Protein AF-A0A7S1ASI9-F1 (afdb_monomer_lite)

pLDDT: mean 80.85, std 13.44, range [42.84, 95.0]

Structure (mmCIF, N/CA/C/O backbone):
data_AF-A0A7S1ASI9-F1
#
_entry.id   AF-A0A7S1ASI9-F1
#
loop_
_atom_site.group_PDB
_atom_site.id
_atom_site.type_symbol
_atom_site.label_atom_id
_atom_site.label_alt_id
_atom_site.label_comp_id
_atom_site.label_asym_id
_atom_site.label_entity_id
_atom_site.label_seq_id
_atom_site.pdbx_PDB_ins_code
_atom_site.Cartn_x
_atom_site.Cartn_y
_atom_site.Cartn_z
_atom_site.occupancy
_atom_site.B_iso_or_equiv
_atom_site.auth_seq_id
_atom_site.auth_comp_id
_atom_site.auth_asym_id
_atom_site.auth_atom_id
_atom_site.pdbx_PDB_model_num
ATOM 1 N N . GLY A 1 1 ? 46.132 8.900 -28.962 1.00 42.84 1 GLY A N 1
ATOM 2 C CA . GLY A 1 1 ? 45.041 9.891 -28.945 1.00 42.84 1 GLY A CA 1
ATOM 3 C C . GLY A 1 1 ? 43.749 9.191 -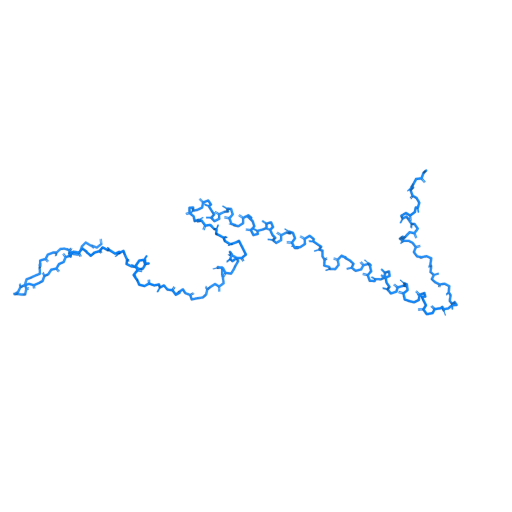29.297 1.00 42.84 1 GLY A C 1
ATOM 4 O O . GLY A 1 1 ? 43.552 8.867 -30.455 1.00 42.84 1 GLY A O 1
ATOM 5 N N . VAL A 1 2 ? 42.927 8.870 -28.299 1.00 46.69 2 VAL A N 1
ATOM 6 C CA . VAL A 1 2 ? 41.810 7.901 -28.394 1.00 46.69 2 VAL A CA 1
ATOM 7 C C . VAL A 1 2 ? 40.454 8.603 -28.633 1.00 46.69 2 VAL A C 1
ATOM 9 O O . VAL A 1 2 ? 39.395 8.054 -28.364 1.00 46.69 2 VAL A O 1
ATOM 12 N N . GLY A 1 3 ? 40.472 9.843 -29.133 1.00 46.34 3 GLY A N 1
ATOM 13 C CA . GLY A 1 3 ? 39.291 10.719 -29.195 1.00 46.34 3 GLY A CA 1
ATOM 14 C C . GLY A 1 3 ? 38.454 10.656 -30.480 1.00 46.34 3 GLY A C 1
ATOM 15 O O . GLY A 1 3 ? 37.483 11.392 -30.582 1.00 46.34 3 GLY A O 1
ATOM 16 N N . GLY A 1 4 ? 38.815 9.833 -31.472 1.00 52.56 4 GLY A N 1
ATOM 17 C CA . GLY A 1 4 ? 38.198 9.888 -32.812 1.00 52.56 4 GLY A CA 1
ATOM 18 C C . GLY A 1 4 ? 37.191 8.782 -33.148 1.00 52.56 4 GLY A C 1
ATOM 19 O O . GLY A 1 4 ? 36.322 8.991 -33.990 1.00 52.56 4 GLY A O 1
ATOM 20 N N . ALA A 1 5 ? 37.278 7.612 -32.507 1.00 55.00 5 ALA A N 1
ATOM 21 C CA . ALA A 1 5 ? 36.461 6.448 -32.879 1.00 55.00 5 ALA A CA 1
ATOM 22 C C . ALA A 1 5 ? 34.974 6.631 -32.530 1.00 55.00 5 ALA A C 1
ATOM 24 O O . ALA A 1 5 ? 34.099 6.271 -33.309 1.00 55.00 5 ALA A O 1
ATOM 25 N N . TRP A 1 6 ? 34.693 7.273 -31.395 1.00 49.56 6 TRP A N 1
ATOM 26 C CA . TRP A 1 6 ? 33.328 7.571 -30.957 1.00 49.56 6 TRP A CA 1
ATOM 27 C C . TRP A 1 6 ? 32.648 8.636 -31.824 1.00 49.56 6 TRP A C 1
ATOM 29 O O . TRP A 1 6 ? 31.447 8.562 -32.057 1.00 49.56 6 TRP A O 1
ATOM 39 N N . VAL A 1 7 ? 33.424 9.581 -32.367 1.00 49.22 7 VAL A N 1
ATOM 40 C CA . VAL A 1 7 ? 32.921 10.627 -33.275 1.00 49.22 7 VAL A CA 1
ATOM 41 C C . VAL A 1 7 ? 32.542 10.041 -34.642 1.00 49.22 7 VAL A C 1
ATOM 43 O O . VAL A 1 7 ? 31.570 10.479 -35.246 1.00 49.22 7 VAL A O 1
ATOM 46 N N . ARG A 1 8 ? 33.251 9.003 -35.107 1.00 52.62 8 ARG A N 1
ATOM 47 C CA . ARG A 1 8 ? 32.953 8.297 -36.369 1.00 52.62 8 ARG A CA 1
ATOM 48 C C . ARG A 1 8 ? 31.715 7.393 -36.290 1.00 52.62 8 ARG A C 1
ATOM 50 O O . ARG A 1 8 ? 31.116 7.128 -37.321 1.00 52.62 8 ARG A O 1
ATOM 57 N N . LEU A 1 9 ? 31.313 6.947 -35.097 1.00 56.66 9 LEU A N 1
ATOM 58 C CA . LEU A 1 9 ? 30.082 6.162 -34.901 1.00 56.66 9 LEU A CA 1
ATOM 59 C C . LEU A 1 9 ? 28.809 7.023 -34.895 1.00 56.66 9 LEU A C 1
ATOM 61 O O . LEU A 1 9 ? 27.725 6.498 -35.121 1.00 56.66 9 LEU A O 1
ATOM 65 N N . PHE A 1 10 ? 28.934 8.329 -34.646 1.00 54.88 10 PHE A N 1
ATOM 66 C CA . PHE A 1 10 ? 27.807 9.269 -34.569 1.00 54.88 10 PHE A CA 1
ATOM 67 C C . PHE A 1 10 ? 27.677 10.196 -35.785 1.00 54.88 10 PHE A C 1
ATOM 69 O O . PHE A 1 10 ? 26.802 11.059 -35.805 1.00 54.88 10 PHE A O 1
ATOM 76 N N . SER A 1 11 ? 28.527 10.024 -36.797 1.00 53.84 11 SER A N 1
ATOM 77 C CA . SER A 1 11 ? 28.482 10.796 -38.037 1.00 53.84 11 SER A CA 1
ATOM 78 C C . SER A 1 11 ? 28.327 9.826 -39.208 1.00 53.84 11 SER A C 1
ATOM 80 O O . SER A 1 11 ? 29.339 9.430 -39.784 1.00 53.84 11 SER A O 1
ATOM 82 N N . PRO A 1 12 ? 27.097 9.391 -39.541 1.00 58.28 12 PRO A N 1
ATOM 83 C CA . PRO A 1 12 ? 26.889 8.603 -40.742 1.00 58.28 12 PRO A CA 1
ATOM 84 C C . PRO A 1 12 ? 27.194 9.508 -41.940 1.00 58.28 12 PRO A C 1
ATOM 86 O O . PRO A 1 12 ? 26.529 10.523 -42.154 1.00 58.28 12 PRO A O 1
ATOM 89 N N . GLU A 1 13 ? 28.248 9.182 -42.686 1.00 61.03 13 GLU A N 1
ATOM 90 C CA . GLU A 1 13 ? 28.401 9.671 -44.055 1.00 61.03 13 GLU A CA 1
ATOM 91 C C . GLU A 1 13 ? 27.111 9.294 -44.802 1.00 61.03 13 GLU A C 1
ATOM 93 O O . GLU A 1 13 ? 26.630 8.164 -44.681 1.00 61.03 13 GLU A O 1
ATOM 98 N N . LEU A 1 14 ? 26.485 10.278 -45.463 1.00 61.25 14 LEU A N 1
ATOM 99 C CA . LEU A 1 14 ? 25.252 10.067 -46.225 1.00 61.25 14 LEU A CA 1
ATOM 100 C C . LEU A 1 14 ? 25.469 8.874 -47.175 1.00 61.25 14 LEU A C 1
ATOM 102 O O . LEU A 1 14 ? 26.496 8.868 -47.855 1.00 61.25 14 LEU A O 1
ATOM 106 N N . PRO A 1 15 ? 24.546 7.897 -47.248 1.00 61.09 15 PRO A N 1
ATOM 107 C CA . PRO A 1 15 ? 24.701 6.776 -48.163 1.00 61.09 15 PRO A CA 1
ATOM 108 C C . PRO A 1 15 ? 24.799 7.311 -49.594 1.00 61.09 15 PRO A C 1
ATOM 110 O O . PRO A 1 15 ? 23.964 8.118 -50.016 1.00 61.09 15 PRO A O 1
ATOM 113 N N . ASP A 1 16 ? 25.822 6.885 -50.332 1.00 62.84 16 ASP A N 1
ATOM 114 C CA . ASP A 1 16 ? 25.952 7.199 -51.751 1.00 62.84 16 ASP A CA 1
ATOM 115 C C . ASP A 1 16 ? 24.705 6.691 -52.508 1.00 62.84 16 ASP A C 1
ATOM 117 O O . ASP A 1 16 ? 24.205 5.604 -52.215 1.00 62.84 16 ASP A O 1
ATOM 121 N N . PRO A 1 17 ? 24.189 7.418 -53.517 1.00 58.25 17 PRO A N 1
ATOM 122 C CA . PRO A 1 17 ? 22.932 7.090 -54.209 1.00 58.25 17 PRO A CA 1
ATOM 123 C C . PRO A 1 17 ? 22.960 5.785 -55.038 1.00 58.25 17 PRO A C 1
ATOM 125 O O . PRO A 1 17 ? 22.005 5.490 -55.757 1.00 58.25 17 PRO A O 1
ATOM 128 N N . ALA A 1 18 ? 24.030 4.989 -54.957 1.00 60.62 18 ALA A N 1
ATOM 129 C CA . ALA A 1 18 ? 24.119 3.644 -55.519 1.00 60.62 18 ALA A CA 1
ATOM 130 C C . ALA A 1 18 ? 23.625 2.613 -54.484 1.00 60.62 18 ALA A C 1
ATOM 132 O O . ALA A 1 18 ? 24.406 1.855 -53.918 1.00 60.62 18 ALA A O 1
ATOM 133 N N . ALA A 1 19 ? 22.315 2.628 -54.227 1.00 57.31 19 ALA A N 1
ATOM 134 C CA . ALA A 1 19 ? 21.652 1.873 -53.166 1.00 57.31 19 ALA A CA 1
ATOM 135 C C . ALA A 1 19 ? 21.904 0.355 -53.242 1.00 57.31 19 ALA A C 1
ATOM 137 O O . ALA A 1 19 ? 21.410 -0.335 -54.141 1.00 57.31 19 ALA A O 1
ATOM 138 N N . SER A 1 20 ? 22.621 -0.180 -52.252 1.00 68.50 20 SER A N 1
ATOM 139 C CA . SER A 1 20 ? 22.533 -1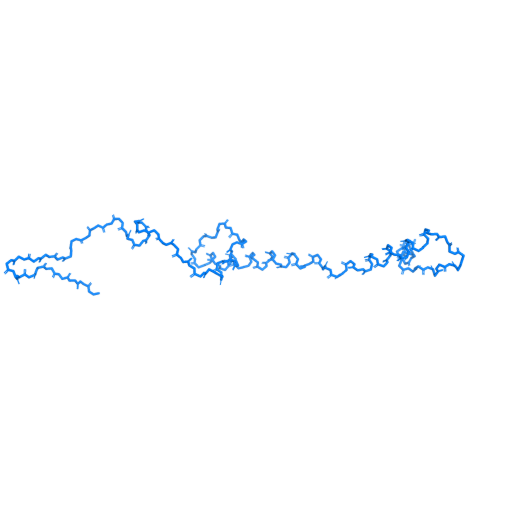.589 -51.882 1.00 68.50 20 SER A CA 1
ATOM 140 C C . SER A 1 20 ? 21.453 -1.734 -50.800 1.00 68.50 20 SER A C 1
ATOM 142 O O . SER A 1 20 ? 21.345 -0.894 -49.911 1.00 68.50 20 SER A O 1
ATOM 144 N N . SER A 1 21 ? 20.640 -2.796 -50.828 1.00 69.00 21 SER A N 1
ATOM 145 C CA . SER A 1 21 ? 19.573 -3.019 -49.828 1.00 69.00 21 SER A CA 1
ATOM 146 C C . SER A 1 21 ? 20.083 -3.090 -48.379 1.00 69.00 21 SER A C 1
ATOM 148 O O . SER A 1 21 ? 19.296 -3.037 -47.436 1.00 69.00 21 SER A O 1
ATOM 150 N N . ALA A 1 22 ? 21.394 -3.263 -48.199 1.00 74.94 22 ALA A N 1
ATOM 151 C CA . ALA A 1 22 ? 22.045 -3.255 -46.902 1.00 74.94 22 ALA A CA 1
ATOM 152 C C . ALA A 1 22 ? 22.141 -1.835 -46.317 1.00 74.94 22 ALA A C 1
ATOM 154 O O . ALA A 1 22 ? 21.930 -1.677 -45.118 1.00 74.94 22 ALA A O 1
ATOM 155 N N . ASP A 1 23 ? 22.384 -0.808 -47.135 1.00 77.44 23 ASP A N 1
ATOM 156 C CA . ASP A 1 23 ? 22.576 0.574 -46.667 1.00 77.44 23 ASP A CA 1
ATOM 157 C C . ASP A 1 23 ? 21.279 1.172 -46.102 1.00 77.44 23 ASP A C 1
ATOM 159 O O . ASP A 1 23 ? 21.285 1.787 -45.034 1.00 77.44 23 ASP A O 1
ATOM 163 N N . ASP A 1 24 ? 20.143 0.881 -46.741 1.00 79.00 24 ASP A N 1
ATOM 164 C CA . ASP A 1 24 ? 18.815 1.248 -46.235 1.00 79.00 24 ASP A CA 1
ATOM 165 C C . ASP A 1 24 ? 18.507 0.559 -44.894 1.00 79.00 24 ASP A C 1
ATOM 167 O O . ASP A 1 24 ? 17.920 1.155 -43.985 1.00 79.00 24 ASP A O 1
ATOM 171 N N . PHE A 1 25 ? 18.946 -0.693 -44.732 1.00 82.56 25 PHE A N 1
ATOM 172 C CA . PHE A 1 25 ? 18.804 -1.426 -43.477 1.00 82.56 25 PHE A CA 1
ATOM 173 C C . PHE A 1 25 ? 19.698 -0.842 -42.372 1.00 82.56 25 PHE A C 1
ATOM 175 O O . PHE A 1 25 ? 19.259 -0.718 -41.228 1.00 82.56 25 PHE A O 1
ATOM 182 N N . TYR A 1 26 ? 20.919 -0.407 -42.699 1.00 83.44 26 TYR A N 1
ATOM 183 C CA . TYR A 1 26 ? 21.794 0.294 -41.755 1.00 83.44 26 TYR A CA 1
ATOM 184 C C . TYR A 1 26 ? 21.211 1.642 -41.321 1.00 83.44 26 TYR A C 1
ATOM 186 O O . TYR A 1 26 ? 21.197 1.936 -40.124 1.00 83.44 26 TYR A O 1
ATOM 194 N N . ALA A 1 27 ? 20.665 2.431 -42.251 1.00 82.38 27 ALA A N 1
ATOM 195 C CA . ALA A 1 27 ? 19.985 3.686 -41.931 1.00 82.38 27 ALA A CA 1
ATOM 196 C C . ALA A 1 27 ? 18.775 3.460 -41.004 1.00 82.38 27 ALA A C 1
ATOM 198 O O . ALA A 1 27 ? 18.593 4.190 -40.026 1.00 82.38 27 ALA A O 1
ATOM 199 N N . PHE A 1 28 ? 17.995 2.402 -41.249 1.00 84.50 28 PHE A N 1
ATOM 200 C CA . PHE A 1 28 ? 16.889 1.994 -40.382 1.00 84.50 28 PHE A CA 1
ATOM 201 C C . PHE A 1 28 ? 17.353 1.601 -38.967 1.00 84.50 28 PHE A C 1
ATOM 203 O O . PHE A 1 28 ? 16.757 2.031 -37.978 1.00 84.50 28 PHE A O 1
ATOM 210 N N . LEU A 1 29 ? 18.438 0.830 -38.843 1.00 83.62 29 LEU A N 1
ATOM 211 C CA . LEU A 1 29 ? 18.991 0.437 -37.543 1.00 83.62 29 LEU A CA 1
ATOM 212 C C . LEU A 1 29 ? 19.549 1.632 -36.756 1.00 83.62 29 LEU A C 1
ATOM 214 O O . LEU A 1 29 ? 19.330 1.724 -35.549 1.00 83.62 29 LEU A O 1
ATOM 218 N N . ILE A 1 30 ? 20.230 2.569 -37.420 1.00 85.81 30 ILE A N 1
ATOM 219 C CA . ILE A 1 30 ? 20.738 3.798 -36.789 1.00 85.81 30 ILE A CA 1
ATOM 220 C C . ILE A 1 30 ? 19.573 4.658 -36.286 1.00 85.81 30 ILE A C 1
ATOM 222 O O . ILE A 1 30 ? 19.602 5.137 -35.151 1.00 85.81 30 ILE A O 1
ATOM 226 N N . PHE A 1 31 ? 18.517 4.802 -37.091 1.00 84.62 31 PHE A N 1
ATOM 227 C CA . PHE A 1 31 ? 17.285 5.479 -36.689 1.00 84.62 31 PHE A CA 1
ATOM 228 C C . PHE A 1 31 ? 16.654 4.811 -35.457 1.00 84.62 31 PHE A C 1
ATOM 230 O O . PHE A 1 31 ? 16.320 5.502 -34.497 1.00 84.62 31 PHE A O 1
ATOM 237 N N . MET A 1 32 ? 16.587 3.474 -35.419 1.00 84.00 32 MET A N 1
ATOM 238 C CA . MET A 1 32 ? 16.092 2.705 -34.269 1.00 84.00 32 MET A CA 1
ATOM 239 C C . MET A 1 32 ? 16.923 2.938 -32.995 1.00 84.00 32 MET A C 1
ATOM 241 O O . MET A 1 32 ? 16.356 3.136 -31.920 1.00 84.00 32 MET A O 1
ATOM 245 N N . VAL A 1 33 ? 18.255 2.971 -33.102 1.00 84.88 33 VAL A N 1
ATOM 246 C CA . VAL A 1 33 ? 19.152 3.292 -31.975 1.00 84.88 33 VAL A CA 1
ATOM 247 C C . VAL A 1 33 ? 18.971 4.745 -31.514 1.00 84.88 33 VAL A C 1
ATOM 249 O O . VAL A 1 33 ? 19.039 5.020 -30.317 1.00 84.88 33 VAL A O 1
ATOM 252 N N . GLY A 1 34 ? 18.646 5.673 -32.418 1.00 82.88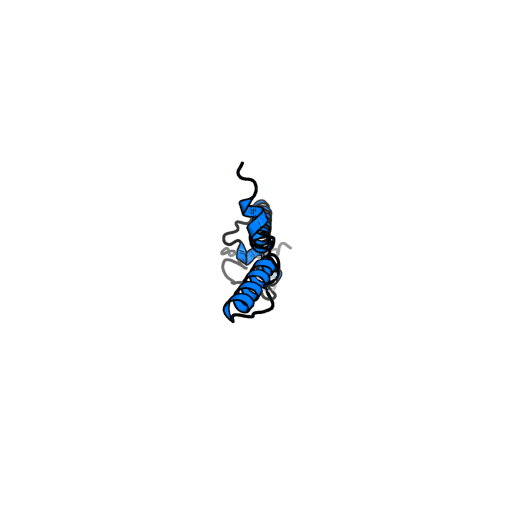 34 GLY A N 1
ATOM 253 C CA . GLY A 1 34 ? 18.290 7.055 -32.077 1.00 82.88 34 GLY A CA 1
ATOM 254 C C . GLY A 1 34 ? 17.062 7.177 -31.159 1.00 82.88 34 GLY A C 1
ATOM 255 O O . GLY A 1 34 ? 17.029 8.052 -30.293 1.00 82.88 34 GLY A O 1
ATOM 256 N N . PHE A 1 35 ? 16.090 6.259 -31.261 1.00 83.19 35 PHE A N 1
ATOM 257 C CA . PHE A 1 35 ? 14.918 6.206 -30.368 1.00 83.19 35 PHE A CA 1
ATOM 258 C C . PHE A 1 35 ? 15.186 5.581 -28.999 1.00 83.19 35 PHE A C 1
ATOM 260 O O . PHE A 1 35 ? 14.253 5.436 -28.211 1.00 83.19 35 PHE A O 1
ATOM 267 N N . ASN A 1 36 ? 16.430 5.242 -28.655 1.00 76.88 36 ASN A N 1
ATOM 268 C CA . ASN A 1 36 ? 16.754 4.631 -27.363 1.00 76.88 36 ASN A CA 1
ATOM 269 C C . ASN A 1 36 ? 16.316 5.481 -26.144 1.00 76.88 36 ASN A C 1
ATOM 271 O O . ASN A 1 36 ? 16.120 4.941 -25.063 1.00 76.88 36 ASN A O 1
ATOM 275 N N . ASN A 1 37 ? 16.074 6.786 -26.327 1.00 76.75 37 ASN A N 1
ATOM 276 C CA . ASN A 1 37 ? 15.543 7.686 -25.293 1.00 76.75 37 ASN A CA 1
ATOM 277 C C . ASN A 1 37 ? 14.005 7.745 -25.200 1.00 76.75 37 ASN A C 1
ATOM 279 O O . ASN A 1 37 ? 13.487 8.403 -24.301 1.00 76.75 37 ASN A O 1
ATOM 283 N N . PHE A 1 38 ? 13.259 7.100 -26.105 1.00 78.31 38 PHE A N 1
ATOM 284 C CA . PHE A 1 38 ? 11.789 7.173 -26.114 1.00 78.31 38 PHE A CA 1
ATOM 285 C C . PHE A 1 38 ? 11.171 6.496 -24.881 1.00 78.31 38 PHE A C 1
ATOM 287 O O . PHE A 1 38 ? 10.121 6.911 -24.400 1.00 78.31 38 PHE A O 1
ATOM 294 N N . ILE A 1 39 ? 11.855 5.486 -24.334 1.00 83.25 39 ILE A N 1
ATOM 295 C CA . ILE A 1 39 ? 11.554 4.896 -23.028 1.00 83.25 39 ILE A CA 1
ATOM 296 C C . ILE A 1 39 ? 12.839 4.969 -22.198 1.00 83.25 39 ILE A C 1
ATOM 298 O O . ILE A 1 39 ? 13.727 4.130 -22.367 1.00 83.25 39 ILE A O 1
ATOM 302 N N . PRO A 1 40 ? 12.971 5.967 -21.309 1.00 83.44 40 PRO A N 1
ATOM 303 C CA . PRO A 1 40 ? 14.145 6.083 -20.464 1.00 83.44 40 PRO A CA 1
ATOM 304 C C . PRO A 1 40 ? 14.206 4.903 -19.496 1.00 83.44 40 PRO A C 1
ATOM 306 O O . PRO A 1 40 ? 13.251 4.638 -18.762 1.00 83.44 40 PRO A O 1
ATOM 309 N N . VAL A 1 41 ? 15.368 4.256 -19.398 1.00 84.31 41 VAL A N 1
ATOM 310 C CA . VAL A 1 41 ? 15.631 3.238 -18.361 1.00 84.31 41 VAL A CA 1
ATOM 311 C C . VAL A 1 41 ? 15.416 3.817 -16.951 1.00 84.31 41 VAL A C 1
ATOM 313 O O . VAL A 1 41 ? 15.031 3.104 -16.026 1.00 84.31 41 VAL A O 1
ATOM 316 N N . SER A 1 42 ? 15.585 5.133 -16.789 1.00 89.38 42 SER A N 1
ATOM 317 C CA . SER A 1 42 ? 15.402 5.842 -15.522 1.00 89.38 42 SER A CA 1
ATOM 318 C C . SER A 1 42 ? 13.966 5.846 -14.996 1.00 89.38 42 SER A C 1
ATOM 320 O O . SER A 1 42 ? 13.795 5.957 -13.783 1.00 89.38 42 SER A O 1
ATOM 322 N N . VAL A 1 43 ? 12.937 5.696 -15.840 1.00 89.69 43 VAL A N 1
ATOM 323 C CA . VAL A 1 43 ? 11.536 5.680 -15.375 1.00 89.69 43 VAL A CA 1
ATOM 324 C C . VAL A 1 43 ? 11.295 4.482 -14.458 1.00 89.69 43 VAL A C 1
ATOM 326 O O . VAL A 1 43 ? 10.732 4.642 -13.379 1.00 89.69 43 VAL A O 1
ATOM 329 N N . TYR A 1 44 ? 11.803 3.307 -14.835 1.00 89.31 44 TYR A N 1
ATOM 330 C CA . TYR A 1 44 ? 11.672 2.085 -14.039 1.00 89.31 44 TYR A CA 1
ATOM 331 C C . TYR A 1 44 ? 12.353 2.217 -12.675 1.00 89.31 44 TYR A C 1
ATOM 333 O O . TYR A 1 44 ? 11.734 1.975 -11.644 1.00 89.31 44 TYR A O 1
ATOM 341 N N . VAL A 1 45 ? 13.599 2.696 -12.665 1.00 91.50 45 VAL A N 1
ATOM 342 C CA . VAL 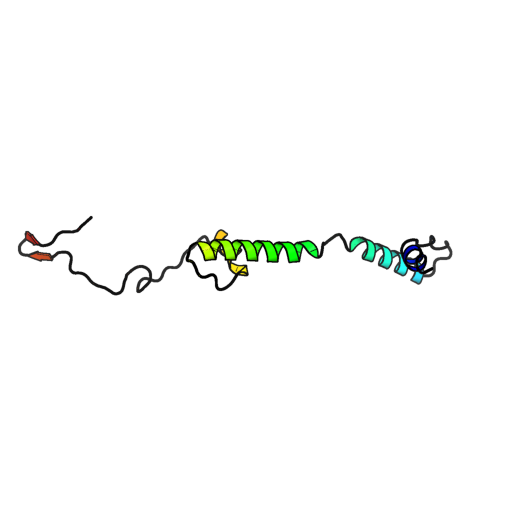A 1 45 ? 14.368 2.891 -11.426 1.00 91.50 45 VAL A CA 1
ATOM 343 C C . VAL A 1 45 ? 13.703 3.931 -10.520 1.00 91.50 45 VAL A C 1
ATOM 345 O O . VAL A 1 45 ? 13.676 3.776 -9.302 1.00 91.50 45 VAL A O 1
ATOM 348 N N . THR A 1 46 ? 13.132 4.985 -11.106 1.00 92.00 46 THR A N 1
ATOM 349 C CA . THR A 1 46 ? 12.446 6.037 -10.345 1.00 92.00 46 THR A CA 1
ATOM 350 C C . THR A 1 46 ? 11.194 5.499 -9.650 1.00 92.00 46 THR A C 1
ATOM 352 O O . THR A 1 46 ? 10.975 5.815 -8.481 1.00 92.00 46 THR A O 1
ATOM 355 N N . LEU A 1 47 ? 10.406 4.648 -10.317 1.00 90.94 47 LEU A N 1
ATOM 356 C CA . LEU A 1 47 ? 9.236 4.001 -9.710 1.00 90.94 47 LEU A CA 1
ATOM 357 C C . LEU A 1 47 ? 9.630 3.122 -8.515 1.00 90.94 47 LEU A C 1
ATOM 359 O O . LEU A 1 47 ? 9.000 3.198 -7.462 1.00 90.94 47 LEU A O 1
ATOM 363 N N . ASP A 1 48 ? 10.709 2.350 -8.634 1.00 89.69 48 ASP A N 1
ATOM 364 C CA . ASP A 1 48 ? 11.192 1.510 -7.534 1.00 89.69 48 ASP A CA 1
ATOM 365 C C . ASP A 1 48 ? 11.672 2.341 -6.335 1.00 89.69 48 ASP A C 1
ATOM 367 O O . ASP A 1 48 ? 11.392 1.998 -5.181 1.00 89.69 48 ASP A O 1
ATOM 371 N N . ILE A 1 49 ? 12.335 3.476 -6.581 1.00 92.31 49 ILE A N 1
ATOM 372 C CA . ILE A 1 49 ? 12.745 4.407 -5.520 1.00 92.31 49 ILE A CA 1
ATOM 373 C C . ILE A 1 49 ? 11.521 5.008 -4.819 1.00 92.31 49 ILE A C 1
ATOM 375 O O . ILE A 1 49 ? 11.483 5.043 -3.589 1.00 92.31 49 ILE A O 1
ATOM 379 N N . ILE A 1 50 ? 10.509 5.453 -5.571 1.00 92.56 50 ILE A N 1
ATOM 380 C CA . ILE A 1 50 ? 9.285 6.039 -5.002 1.00 92.56 50 ILE A CA 1
ATOM 381 C C . ILE A 1 50 ? 8.566 5.022 -4.109 1.00 92.56 50 ILE A C 1
ATOM 383 O O . ILE A 1 50 ? 8.251 5.336 -2.959 1.00 92.56 50 ILE A O 1
ATOM 387 N N . ARG A 1 51 ? 8.393 3.784 -4.586 1.00 90.12 51 ARG A N 1
ATOM 388 C CA . ARG A 1 51 ? 7.795 2.692 -3.799 1.00 90.12 51 ARG A CA 1
ATOM 389 C C . ARG A 1 51 ? 8.587 2.414 -2.527 1.00 90.12 51 ARG A C 1
ATOM 391 O O . ARG A 1 51 ? 8.002 2.267 -1.454 1.00 90.12 51 ARG A O 1
ATOM 398 N N . THR A 1 52 ? 9.918 2.422 -2.631 1.00 90.44 52 THR A N 1
ATOM 399 C CA . THR A 1 52 ? 10.835 2.268 -1.490 1.00 90.44 52 THR A CA 1
ATOM 400 C C . THR A 1 52 ? 10.611 3.342 -0.429 1.00 90.44 52 THR A C 1
ATOM 402 O O . THR A 1 52 ? 10.432 3.025 0.748 1.00 90.44 52 THR A O 1
ATOM 405 N N . LEU A 1 53 ? 10.553 4.611 -0.836 1.00 91.62 53 LEU A N 1
ATOM 406 C CA . LEU A 1 53 ? 10.305 5.731 0.072 1.00 91.62 53 LEU A CA 1
ATOM 407 C C . LEU A 1 53 ? 8.916 5.654 0.723 1.00 91.62 53 LEU A C 1
ATOM 409 O O . LEU A 1 53 ? 8.793 5.881 1.930 1.00 91.62 53 LEU A O 1
ATOM 413 N N . GLN A 1 54 ? 7.884 5.278 -0.038 1.00 89.75 54 GLN A N 1
ATOM 414 C CA . GLN A 1 54 ? 6.526 5.116 0.481 1.00 89.75 54 GLN A CA 1
ATOM 415 C C . GLN A 1 54 ? 6.459 4.039 1.573 1.00 89.75 54 GLN A C 1
ATOM 417 O O . GLN A 1 54 ? 5.899 4.289 2.642 1.00 89.75 54 GLN A O 1
ATOM 422 N N . ALA A 1 55 ? 7.077 2.871 1.371 1.00 89.25 55 ALA A N 1
ATOM 423 C CA . ALA A 1 55 ? 7.066 1.827 2.397 1.00 89.25 55 ALA A CA 1
ATOM 424 C C . ALA A 1 55 ? 7.846 2.210 3.656 1.00 89.25 55 ALA A C 1
ATOM 426 O O . ALA A 1 55 ? 7.437 1.840 4.759 1.00 89.25 55 ALA A O 1
ATOM 427 N N . VAL A 1 56 ? 8.947 2.957 3.524 1.00 89.75 56 VAL A N 1
ATOM 428 C CA . VAL A 1 56 ? 9.694 3.472 4.683 1.00 89.75 56 VAL A CA 1
ATOM 429 C C . VAL A 1 56 ? 8.814 4.418 5.497 1.00 89.75 56 VAL A C 1
ATOM 431 O O . VAL A 1 56 ? 8.744 4.292 6.721 1.00 89.75 56 VAL A O 1
ATOM 434 N N . CYS A 1 57 ? 8.076 5.306 4.827 1.00 88.25 57 CYS A N 1
ATOM 435 C CA . CYS A 1 57 ? 7.123 6.192 5.485 1.00 88.25 57 CYS A CA 1
ATOM 436 C C . CYS A 1 57 ? 6.015 5.398 6.203 1.00 88.25 57 CYS A C 1
ATOM 438 O O . CYS A 1 57 ? 5.793 5.611 7.393 1.00 88.25 57 CYS A O 1
ATOM 440 N N . MET A 1 58 ? 5.398 4.405 5.555 1.00 87.25 58 MET A N 1
ATOM 441 C CA . MET A 1 58 ? 4.387 3.549 6.200 1.00 87.25 58 MET A CA 1
ATOM 442 C C . MET A 1 58 ? 4.953 2.765 7.394 1.00 87.25 58 MET A C 1
ATOM 444 O O . MET A 1 58 ? 4.273 2.590 8.405 1.00 87.25 58 MET A O 1
ATOM 448 N N . THR A 1 59 ? 6.218 2.348 7.311 1.00 87.44 59 THR A N 1
ATOM 449 C CA . THR A 1 59 ? 6.897 1.632 8.398 1.00 87.44 59 THR A CA 1
ATOM 450 C C . THR A 1 59 ? 7.143 2.515 9.619 1.00 87.44 59 THR A C 1
ATOM 452 O O . THR A 1 59 ? 7.022 2.048 10.752 1.00 87.44 59 THR A O 1
ATOM 455 N N . SER A 1 60 ? 7.403 3.811 9.417 1.00 83.12 60 SER A N 1
ATOM 456 C CA . SER A 1 60 ? 7.522 4.772 10.523 1.00 83.12 60 SER A CA 1
ATOM 457 C C . SER A 1 60 ? 6.219 4.980 11.310 1.00 83.12 60 SER A C 1
ATOM 459 O O . SER A 1 60 ? 6.273 5.359 12.476 1.00 83.12 60 SER A O 1
ATOM 461 N N . ALA A 1 61 ? 5.060 4.649 10.731 1.00 82.00 61 ALA A N 1
ATOM 462 C CA . ALA A 1 61 ? 3.748 4.738 11.377 1.00 82.00 61 ALA A CA 1
ATOM 463 C C . ALA A 1 61 ? 3.354 3.464 12.164 1.00 82.00 61 ALA A C 1
ATOM 465 O O . ALA A 1 61 ? 2.172 3.176 12.330 1.00 82.00 61 ALA A O 1
ATOM 466 N N . ALA A 1 62 ? 4.335 2.677 12.625 1.00 81.19 62 ALA A N 1
ATOM 467 C CA . ALA A 1 62 ? 4.157 1.408 13.348 1.00 81.19 62 ALA A CA 1
ATOM 468 C C . ALA A 1 62 ? 3.455 0.274 12.560 1.00 81.19 62 ALA A C 1
ATOM 470 O O . ALA A 1 62 ? 3.104 -0.760 13.132 1.00 81.19 62 ALA A O 1
ATOM 471 N N . CYS A 1 63 ? 3.301 0.410 11.240 1.00 83.56 63 CYS A N 1
ATOM 472 C CA . CYS A 1 63 ? 2.811 -0.651 10.361 1.00 83.56 63 CYS A CA 1
ATOM 473 C C . CYS A 1 63 ? 3.988 -1.430 9.757 1.00 83.56 63 CYS A C 1
ATOM 475 O O . CYS A 1 63 ? 4.916 -0.836 9.226 1.00 83.56 63 CYS A O 1
ATOM 477 N N . ARG A 1 64 ? 3.979 -2.767 9.773 1.00 87.25 64 ARG A N 1
ATOM 478 C CA . ARG A 1 64 ? 5.032 -3.546 9.098 1.00 87.25 64 ARG A CA 1
ATOM 479 C C . ARG A 1 64 ? 4.642 -3.853 7.654 1.00 87.25 64 ARG A C 1
ATOM 481 O O . ARG A 1 64 ? 3.816 -4.734 7.417 1.00 87.25 64 ARG A O 1
ATOM 488 N N . VAL A 1 65 ? 5.302 -3.201 6.701 1.00 86.56 65 VAL A N 1
ATOM 489 C CA . VAL A 1 65 ? 5.137 -3.482 5.267 1.00 86.56 65 VAL A CA 1
ATOM 490 C C . VAL A 1 65 ? 5.887 -4.767 4.896 1.00 86.56 65 VAL A C 1
ATOM 492 O O . VAL A 1 65 ? 7.079 -4.896 5.165 1.00 86.56 65 VAL A O 1
ATOM 495 N N . LYS A 1 66 ? 5.188 -5.741 4.298 1.00 86.94 66 LYS A N 1
ATOM 496 C CA . LYS A 1 66 ? 5.777 -7.017 3.836 1.00 86.94 66 LYS A CA 1
ATOM 497 C C . LYS A 1 66 ? 6.016 -7.069 2.328 1.00 86.94 66 LYS A C 1
ATOM 499 O O . LYS A 1 66 ? 6.883 -7.810 1.883 1.00 86.94 66 LYS A O 1
ATOM 504 N N . ASN A 1 67 ? 5.230 -6.325 1.556 1.00 87.50 67 ASN A N 1
ATOM 505 C CA . ASN A 1 67 ? 5.334 -6.266 0.106 1.00 87.50 67 ASN A CA 1
ATOM 506 C C . ASN A 1 67 ? 5.137 -4.817 -0.340 1.00 87.50 67 ASN A C 1
ATOM 508 O O . ASN A 1 67 ? 4.141 -4.195 0.019 1.00 87.50 67 ASN A O 1
ATOM 512 N N . ILE A 1 68 ? 6.110 -4.294 -1.077 1.00 87.75 68 ILE A N 1
ATOM 513 C CA . ILE A 1 68 ? 6.214 -2.879 -1.424 1.00 87.75 68 ILE A CA 1
ATOM 514 C C . ILE A 1 68 ? 5.428 -2.508 -2.680 1.00 87.75 68 ILE A C 1
ATOM 516 O O . ILE A 1 68 ? 4.950 -1.386 -2.803 1.00 87.75 68 ILE A O 1
ATOM 520 N N . SER A 1 69 ? 5.246 -3.464 -3.593 1.00 84.94 69 SER A N 1
ATOM 521 C CA . SER A 1 69 ? 4.504 -3.252 -4.838 1.00 84.94 69 SER A CA 1
ATOM 522 C C . SER A 1 69 ? 3.009 -3.048 -4.585 1.00 84.94 69 SER A C 1
ATOM 524 O O . SER A 1 69 ? 2.363 -2.319 -5.321 1.00 84.94 69 SER A O 1
ATOM 526 N N . LEU A 1 70 ? 2.480 -3.633 -3.505 1.00 86.56 70 LEU A N 1
ATOM 527 C CA . LEU A 1 70 ? 1.064 -3.535 -3.133 1.00 86.56 70 LEU A CA 1
ATOM 528 C C . LEU A 1 70 ? 0.705 -2.206 -2.448 1.00 86.56 70 LEU A C 1
ATOM 530 O O . LEU A 1 70 ? -0.467 -1.941 -2.199 1.00 86.56 70 LEU A O 1
ATOM 534 N N . CYS A 1 71 ? 1.691 -1.374 -2.098 1.00 87.00 71 CYS A N 1
ATOM 535 C CA . CYS A 1 71 ? 1.436 -0.095 -1.433 1.00 87.00 71 CYS A CA 1
ATOM 536 C C . CYS A 1 71 ? 0.661 0.889 -2.324 1.00 87.00 71 CYS A C 1
ATOM 538 O O . CYS A 1 71 ? -0.105 1.696 -1.801 1.00 87.00 71 CYS A O 1
ATOM 540 N N . GLU A 1 72 ? 0.845 0.824 -3.644 1.00 87.06 72 GLU A N 1
ATOM 541 C CA . GLU A 1 72 ? 0.097 1.633 -4.618 1.00 87.06 72 GLU A CA 1
ATOM 542 C C . GLU A 1 72 ? -1.338 1.111 -4.772 1.00 87.06 72 GLU A C 1
ATOM 544 O O . GLU A 1 72 ? -2.289 1.894 -4.740 1.00 87.06 72 GLU A O 1
ATOM 549 N N . ASP A 1 73 ? -1.497 -0.215 -4.828 1.00 88.62 73 ASP A N 1
ATOM 550 C CA . ASP A 1 73 ? -2.799 -0.883 -4.931 1.00 88.62 73 ASP A CA 1
ATOM 551 C C . ASP A 1 73 ? -3.683 -0.604 -3.707 1.00 88.62 73 ASP A C 1
ATOM 553 O O . ASP A 1 73 ? -4.898 -0.459 -3.834 1.00 88.62 73 ASP A O 1
ATOM 557 N N . LEU A 1 74 ? -3.080 -0.442 -2.520 1.00 87.81 74 LEU A N 1
ATOM 558 C CA . LEU A 1 74 ? -3.787 -0.039 -1.298 1.00 87.81 74 LEU A CA 1
ATOM 559 C C . LEU A 1 74 ? -4.519 1.305 -1.440 1.00 87.81 74 LEU A C 1
ATOM 561 O O . LEU A 1 74 ? -5.501 1.528 -0.740 1.00 87.81 74 LEU A O 1
ATOM 565 N N . GLY A 1 75 ? -4.062 2.202 -2.319 1.00 86.81 75 GLY A N 1
ATOM 566 C CA . GLY A 1 75 ? -4.731 3.479 -2.584 1.00 86.81 75 GLY A CA 1
ATOM 567 C C . GLY A 1 75 ? -5.970 3.358 -3.478 1.00 86.81 75 GLY A C 1
ATOM 568 O O . GLY A 1 75 ? -6.724 4.319 -3.599 1.00 86.81 75 GLY A O 1
ATOM 569 N N . GLN A 1 76 ? -6.178 2.199 -4.106 1.00 91.81 76 GLN A N 1
ATOM 570 C CA . GLN A 1 76 ? -7.239 1.951 -5.086 1.00 91.81 76 GLN A CA 1
ATOM 571 C C . GLN A 1 76 ? -8.288 0.943 -4.597 1.00 91.81 76 GLN A C 1
ATOM 573 O O . GLN A 1 76 ? -9.184 0.572 -5.354 1.00 91.81 76 GLN A O 1
ATOM 578 N N . ILE A 1 77 ? -8.194 0.474 -3.349 1.00 92.19 77 ILE A N 1
ATOM 579 C CA . ILE A 1 77 ? -9.158 -0.491 -2.817 1.00 92.19 77 ILE A CA 1
ATOM 580 C C . ILE A 1 77 ? -10.525 0.168 -2.585 1.00 92.19 77 ILE A C 1
ATOM 582 O O . ILE A 1 77 ? -10.632 1.206 -1.938 1.00 92.19 77 ILE A O 1
ATOM 586 N N . GLU A 1 78 ? -11.585 -0.462 -3.087 1.00 93.81 78 GLU A N 1
ATOM 587 C CA . GLU A 1 78 ? -12.974 -0.016 -2.883 1.00 93.81 78 GLU A CA 1
ATOM 588 C C . GLU A 1 78 ? -13.700 -0.859 -1.822 1.00 93.81 78 GLU A C 1
ATOM 590 O O . GLU A 1 78 ? -14.588 -0.376 -1.122 1.00 93.81 78 GLU A O 1
ATOM 595 N N . PHE A 1 79 ? -13.286 -2.117 -1.647 1.00 92.69 79 PHE A N 1
ATOM 596 C CA . PHE A 1 79 ? -13.937 -3.067 -0.750 1.00 92.69 79 PHE A CA 1
ATOM 597 C C . PHE A 1 79 ? -12.952 -3.631 0.270 1.00 92.69 79 PHE A C 1
ATOM 599 O O . PHE A 1 79 ? -11.889 -4.141 -0.086 1.00 92.69 79 PHE A O 1
ATOM 606 N N . VAL A 1 80 ? -13.343 -3.593 1.546 1.00 92.38 80 VAL A N 1
ATOM 607 C CA . VAL A 1 80 ? -12.620 -4.237 2.647 1.00 92.38 80 VAL A CA 1
ATOM 608 C C . VAL A 1 80 ? -13.428 -5.439 3.113 1.00 92.38 80 VAL A C 1
ATOM 610 O O . VAL A 1 80 ? -14.527 -5.300 3.648 1.00 92.38 80 VAL A O 1
ATOM 613 N N . LEU A 1 81 ? -12.879 -6.632 2.901 1.00 93.69 81 LEU A N 1
ATOM 614 C CA . LEU A 1 81 ? -13.454 -7.872 3.407 1.00 93.69 81 LEU A CA 1
ATOM 615 C C . LEU A 1 81 ? -12.856 -8.157 4.784 1.00 93.69 81 LEU A C 1
ATOM 617 O O . LEU A 1 81 ? -11.721 -8.619 4.894 1.00 93.69 81 LEU A O 1
ATOM 621 N N . SER A 1 82 ? -13.620 -7.852 5.828 1.00 91.50 82 SER A N 1
ATOM 622 C CA . SER A 1 82 ? -13.207 -8.067 7.216 1.00 91.50 82 SER A CA 1
ATOM 623 C C . SER A 1 82 ? -13.750 -9.386 7.754 1.00 91.50 82 SER A C 1
ATOM 625 O O . SER A 1 82 ? -14.935 -9.685 7.600 1.00 91.50 82 SER A O 1
ATOM 627 N N . ASP A 1 83 ? -12.895 -10.150 8.433 1.00 95.00 83 ASP A N 1
ATOM 628 C CA . ASP A 1 83 ? -13.329 -11.309 9.214 1.00 95.00 83 ASP A CA 1
ATOM 629 C C . ASP A 1 83 ? -13.957 -10.863 10.549 1.00 95.00 83 ASP A C 1
ATOM 631 O O . ASP A 1 83 ? -13.658 -9.792 11.082 1.00 95.00 83 ASP A O 1
ATOM 635 N N . LYS A 1 84 ? -14.853 -11.673 11.114 1.00 91.50 84 LYS A N 1
ATOM 636 C CA . LYS A 1 84 ? -15.535 -11.340 12.370 1.00 91.50 84 LYS A CA 1
ATOM 637 C C . LYS A 1 84 ? -14.645 -11.615 13.577 1.00 91.50 84 LYS A C 1
ATOM 639 O O . LYS A 1 84 ? -14.416 -10.730 14.402 1.00 91.50 84 LYS A O 1
ATOM 644 N N . THR A 1 85 ? -14.151 -12.840 13.702 1.00 89.19 85 THR A N 1
ATOM 645 C CA . THR A 1 85 ? -13.468 -13.290 14.918 1.00 89.19 85 THR A CA 1
ATOM 646 C C . THR A 1 85 ? -11.981 -12.967 14.841 1.00 89.19 85 THR A C 1
ATOM 648 O O . THR A 1 85 ? -11.308 -13.337 13.890 1.00 89.19 85 THR A O 1
ATOM 651 N N . GLY A 1 86 ? -11.450 -12.259 15.840 1.00 85.12 86 GLY A N 1
ATOM 652 C CA . GLY A 1 86 ? -10.035 -11.876 15.875 1.00 85.12 86 GLY A CA 1
ATOM 653 C C . GLY A 1 86 ? -9.669 -10.667 15.006 1.00 85.12 86 GLY A C 1
ATOM 654 O O . GLY A 1 86 ? -8.522 -10.236 15.061 1.00 85.12 86 GLY A O 1
ATOM 655 N N . THR A 1 87 ? -10.625 -10.102 14.252 1.00 89.44 87 THR A N 1
ATOM 656 C CA . THR A 1 87 ? -10.472 -8.810 13.553 1.00 89.44 87 THR A CA 1
ATOM 657 C C . THR A 1 87 ? -11.477 -7.781 14.074 1.00 89.44 87 THR A C 1
ATOM 659 O O . THR A 1 87 ? -11.069 -6.775 14.641 1.00 89.44 87 THR A O 1
ATOM 662 N N . LEU A 1 88 ? -12.788 -8.029 13.938 1.00 89.81 88 LEU A N 1
ATOM 663 C CA . LEU A 1 88 ? -13.826 -7.123 14.459 1.00 89.81 88 LEU A CA 1
ATOM 664 C C . LEU A 1 88 ? -14.038 -7.273 15.966 1.00 89.81 88 LEU A C 1
ATOM 666 O O . LEU A 1 88 ? -14.344 -6.302 16.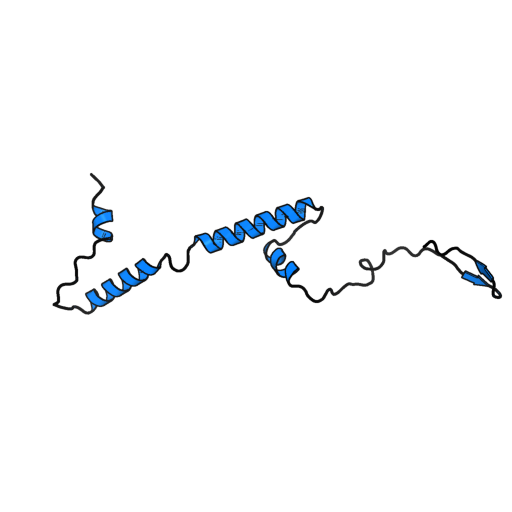652 1.00 89.81 88 LEU A O 1
ATOM 670 N N . THR A 1 89 ? -13.913 -8.498 16.474 1.00 90.94 89 THR A N 1
ATOM 671 C CA . THR A 1 89 ? -14.068 -8.785 17.898 1.00 90.94 89 THR A CA 1
ATOM 672 C C . THR A 1 89 ? -12.780 -9.347 18.463 1.00 90.94 89 THR A C 1
ATOM 674 O O . THR A 1 89 ? -12.263 -10.353 17.962 1.00 90.94 89 THR A O 1
ATOM 677 N N . GLU A 1 90 ? -12.322 -8.774 19.569 1.00 88.56 90 GLU A N 1
ATOM 678 C CA . GLU A 1 90 ? -11.395 -9.470 20.448 1.00 88.56 90 GLU A CA 1
ATOM 679 C C . GLU A 1 90 ? -12.063 -10.751 20.961 1.00 88.56 90 GLU A C 1
ATOM 681 O O . GLU A 1 90 ? -13.271 -10.786 21.207 1.00 88.56 90 GLU A O 1
ATOM 686 N N . ASN A 1 91 ? -11.294 -11.829 21.117 1.00 88.62 91 ASN A N 1
ATOM 687 C CA . ASN A 1 91 ? -11.807 -13.083 21.670 1.00 88.62 91 ASN A CA 1
ATOM 688 C C . ASN A 1 91 ? -11.931 -12.994 23.203 1.00 88.62 91 ASN A C 1
ATOM 690 O O . ASN A 1 91 ? -11.333 -13.776 23.940 1.00 88.62 91 ASN A O 1
ATOM 694 N N . GLN A 1 92 ? -12.656 -11.983 23.679 1.00 88.62 92 GLN A N 1
ATOM 695 C CA . GLN A 1 92 ? -12.952 -11.738 25.082 1.00 88.62 92 GLN A CA 1
ATOM 696 C C . GLN A 1 92 ? -14.425 -11.361 25.213 1.00 88.62 92 GLN A C 1
ATOM 698 O O . GLN A 1 92 ? -14.881 -10.370 24.648 1.00 88.62 92 GLN A O 1
ATOM 703 N N . MET A 1 93 ? -15.179 -12.155 25.972 1.00 88.50 93 MET A N 1
ATOM 704 C CA . MET A 1 93 ? -16.573 -11.847 26.280 1.00 88.50 93 MET A CA 1
ATOM 705 C C . MET A 1 93 ? -16.663 -11.263 27.682 1.00 88.50 93 MET A C 1
ATOM 707 O O . MET A 1 93 ? -16.346 -11.934 28.663 1.00 88.50 93 MET A O 1
ATOM 711 N N . GLN A 1 94 ? -17.113 -10.015 27.761 1.00 88.75 94 GLN A N 1
ATOM 712 C CA . GLN A 1 94 ? -17.369 -9.327 29.019 1.00 88.75 94 GLN A CA 1
ATOM 713 C C . GLN A 1 94 ? -18.874 -9.218 29.232 1.00 88.75 94 GLN A C 1
ATOM 715 O O . GLN A 1 94 ? -19.620 -8.776 28.356 1.00 88.75 94 GLN A O 1
ATOM 720 N N . PHE A 1 95 ? -19.327 -9.638 30.407 1.00 89.38 95 PHE A N 1
ATOM 721 C CA . PHE A 1 95 ? -20.721 -9.501 30.790 1.00 89.38 95 PHE A CA 1
ATOM 722 C C . PHE A 1 95 ? -21.016 -8.042 31.148 1.00 89.38 95 PHE A C 1
ATOM 724 O O . PHE A 1 95 ? -20.474 -7.530 32.124 1.00 89.38 95 PHE A O 1
ATOM 731 N N . LYS A 1 96 ? -21.865 -7.378 30.355 1.00 89.69 96 LYS A N 1
ATOM 732 C CA . LYS A 1 96 ? -22.218 -5.962 30.555 1.00 89.69 96 LYS A CA 1
ATOM 733 C C . LYS A 1 96 ? -23.483 -5.773 31.393 1.00 89.69 96 LYS A C 1
ATOM 735 O O . LYS A 1 96 ? -23.482 -4.992 32.339 1.00 89.69 96 LYS A O 1
ATOM 740 N N . ALA A 1 97 ? -24.562 -6.478 31.059 1.00 89.75 97 ALA A N 1
ATOM 741 C CA . ALA A 1 97 ? -25.846 -6.309 31.732 1.00 89.75 97 ALA A CA 1
ATOM 742 C C . ALA A 1 97 ? -26.764 -7.528 31.571 1.00 89.75 97 ALA A C 1
ATOM 744 O O . ALA A 1 97 ? -26.614 -8.323 30.643 1.00 89.75 97 ALA A O 1
ATOM 745 N N . PHE A 1 98 ? -27.755 -7.632 32.454 1.00 88.56 98 PH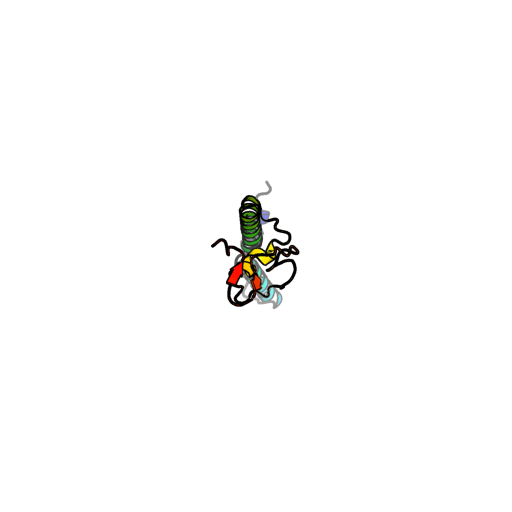E A N 1
ATOM 746 C CA . PHE A 1 98 ? -28.858 -8.588 32.378 1.00 88.56 98 PHE A CA 1
ATOM 747 C C . PHE A 1 98 ? -30.147 -7.991 32.948 1.00 88.56 98 PHE A C 1
ATOM 749 O O . PHE A 1 98 ? -30.103 -7.050 33.731 1.00 88.56 98 PHE A O 1
ATOM 756 N N . SER A 1 99 ? -31.306 -8.532 32.570 1.00 92.12 99 SER A N 1
ATOM 757 C CA . SER A 1 99 ? -32.610 -8.072 33.068 1.00 92.12 99 SER A CA 1
ATOM 758 C C . SER A 1 99 ? -33.371 -9.207 33.747 1.00 92.12 99 SER A C 1
ATOM 760 O O . SER A 1 99 ? -33.445 -10.311 33.208 1.00 92.12 99 SER A O 1
ATOM 762 N N . VAL A 1 100 ? -33.930 -8.940 34.932 1.00 94.94 100 VAL A N 1
ATOM 763 C CA . VAL A 1 100 ? -34.720 -9.892 35.729 1.00 94.94 100 VAL A CA 1
ATOM 764 C C . VAL A 1 100 ? -35.986 -9.208 36.229 1.00 94.94 100 VAL A C 1
ATOM 766 O O . VAL A 1 100 ? -35.924 -8.141 36.831 1.00 94.94 100 VAL A O 1
ATOM 769 N N . CYS A 1 101 ? -37.149 -9.826 35.993 1.00 93.12 101 CYS A N 1
ATOM 770 C CA . CYS A 1 101 ? -38.461 -9.316 36.426 1.00 93.12 101 CYS A CA 1
ATOM 771 C C . CYS A 1 101 ? -38.740 -7.852 36.019 1.00 93.12 101 CYS A C 1
ATOM 773 O O . CYS A 1 101 ? -39.395 -7.113 36.750 1.00 93.12 101 CYS A O 1
ATOM 775 N N . GLY A 1 102 ? -38.227 -7.422 34.862 1.00 89.38 102 GLY A N 1
ATOM 776 C CA . GLY A 1 102 ? -38.376 -6.050 34.365 1.00 89.38 102 GLY A CA 1
ATOM 777 C C . GLY A 1 102 ? -37.390 -5.036 34.957 1.00 89.38 102 GLY A C 1
ATOM 778 O O . GLY A 1 102 ? -37.464 -3.865 34.602 1.00 89.38 102 GLY A O 1
ATOM 779 N N . GLN A 1 103 ? -36.463 -5.463 35.820 1.00 88.69 103 GLN A N 1
ATOM 780 C CA . GLN A 1 103 ? -35.369 -4.637 36.334 1.00 88.69 103 GLN A CA 1
ATOM 781 C C . GLN A 1 103 ? -34.061 -5.005 35.631 1.00 88.69 103 GLN A C 1
ATOM 783 O O . GLN A 1 103 ? -33.688 -6.177 35.577 1.00 88.69 103 GLN A O 1
ATOM 788 N N . THR A 1 104 ? -33.367 -4.013 35.077 1.00 90.44 104 THR A N 1
ATOM 789 C CA . THR A 1 104 ? -32.090 -4.206 34.373 1.00 90.44 104 THR A CA 1
ATOM 790 C C . THR A 1 104 ? -30.921 -3.902 35.305 1.00 90.44 104 THR A C 1
ATOM 792 O O . THR A 1 104 ? -30.871 -2.843 35.922 1.00 90.44 104 THR A O 1
ATOM 795 N N . TYR A 1 105 ? -29.979 -4.839 35.387 1.00 88.25 105 TYR A N 1
ATOM 796 C CA . TYR A 1 105 ? -28.776 -4.790 36.208 1.00 88.25 105 TYR A CA 1
ATOM 797 C C . TYR A 1 105 ? -27.540 -4.770 35.309 1.00 88.25 105 TYR A C 1
ATOM 799 O O . TYR A 1 105 ? -27.375 -5.635 34.449 1.00 88.25 105 TYR A O 1
ATOM 807 N N . GLY A 1 106 ? -26.658 -3.802 35.538 1.00 87.44 106 GLY A N 1
ATOM 808 C CA . GLY A 1 106 ? -25.452 -3.576 34.741 1.00 87.44 106 GLY A CA 1
ATOM 809 C C . GLY A 1 106 ? -25.474 -2.210 34.061 1.00 87.44 106 GLY A C 1
ATOM 810 O O . GLY A 1 106 ? -26.541 -1.665 33.784 1.00 87.44 106 GLY A O 1
ATOM 811 N N . MET A 1 107 ? -24.290 -1.649 33.827 1.00 76.69 107 MET A N 1
ATOM 812 C CA . MET A 1 107 ? -24.116 -0.387 33.112 1.00 76.69 107 MET A CA 1
ATOM 813 C C . MET A 1 107 ? -23.506 -0.682 31.746 1.00 76.69 107 MET A C 1
ATOM 815 O O . MET A 1 107 ? -22.515 -1.404 31.629 1.00 76.69 107 MET A O 1
ATOM 819 N N . TRP A 1 108 ? -24.120 -0.133 30.704 1.00 78.06 108 TRP A N 1
ATOM 820 C CA . TRP A 1 108 ? -23.461 -0.018 29.415 1.00 78.06 108 TRP A CA 1
ATOM 821 C C . TRP A 1 108 ? -22.592 1.227 29.516 1.00 78.06 108 TRP A C 1
ATOM 823 O O . TRP A 1 108 ? -23.115 2.329 29.404 1.00 78.06 108 TRP A O 1
ATOM 833 N N . ASP A 1 109 ? -21.305 1.059 29.820 1.00 67.38 109 ASP A N 1
ATOM 834 C CA . ASP A 1 109 ? -20.363 2.165 29.638 1.00 67.38 109 ASP A CA 1
ATOM 835 C C . ASP A 1 109 ? -20.413 2.572 28.157 1.00 67.38 109 ASP A C 1
ATOM 837 O O . ASP A 1 109 ? -20.211 1.704 27.290 1.00 67.38 109 ASP A O 1
ATOM 841 N N . GLU A 1 110 ? -20.774 3.839 27.913 1.00 56.84 110 GLU A N 1
ATOM 842 C CA . GLU A 1 110 ? -20.687 4.527 26.614 1.00 56.84 110 GLU A CA 1
ATOM 843 C C . GLU A 1 110 ? -19.227 4.720 26.190 1.00 56.84 110 GLU A C 1
ATOM 845 O O . GLU A 1 110 ? -18.393 5.091 27.050 1.00 56.84 110 GLU A O 1
#

InterPro domains:
  IPR001757 P-type ATPase [TIGR01494] (25-103)
  IPR018303 P-type ATPase, phosphorylation site [PS00154] (83-89)
  IPR023214 HAD superfamily [G3DSA:3.40.50.1000] (78-90)
  IPR023298 P-type ATPase, transmembrane domain superfamily [SSF81665] (25-75)
  IPR023299 P-type ATPase, cytoplasmic domain N [G3DSA:3.40.1110.10] (91-103)

Radius of gyration: 33.94 Å; chains: 1; bounding box: 84×24×92 Å

Sequence (110 aa):
GVGGAWVRLFSPELPDPAASSADDFYAFLIFMVGFNNFIPVSVYVTLDIIRTLQAVCMTSAACRVKNISLCEDLGQIEFVLSDKTGTLTENQMQFKAFSVCGQTYGMWDE

Foldseek 3Di:
DPPPPVVVVVDDDPDDPPDDVVVVVVVVVVVVVVCPVVDDPVVVVVVVVVLVVLQVVVVVVVDHDPDSVCSVVVVVDPDDDDDVEPTVDDPDDDDAWDDDPNRIDGDDDD

Secondary structure (DSSP, 8-state):
---SHHHHHS--PPPPSS--HHHHHHHHHHHHHHGGGSS-HHHHHHHHHHHHHHHHHHHHTT---S-STHHHHGGG-------TBTTTB-S------EEETTEEES----

Organism: Noctiluca scintillans (NCBI:txid2966)